Protein AF-A0AAP6AX39-F1 (afdb_monomer_lite)

Sequence (60 aa):
MFGSNVEIGRYFPRRGRARTGQAVGKWKTRGVPEDVAILCHLDPKIPYQHPSLMNASHES

Structure (mmCIF, N/CA/C/O backbone):
data_AF-A0AAP6AX39-F1
#
_entry.id   AF-A0AAP6AX39-F1
#
loop_
_atom_site.group_PDB
_atom_site.id
_atom_site.type_symbol
_atom_site.label_atom_id
_atom_site.label_alt_id
_atom_site.label_comp_id
_atom_site.label_asym_id
_atom_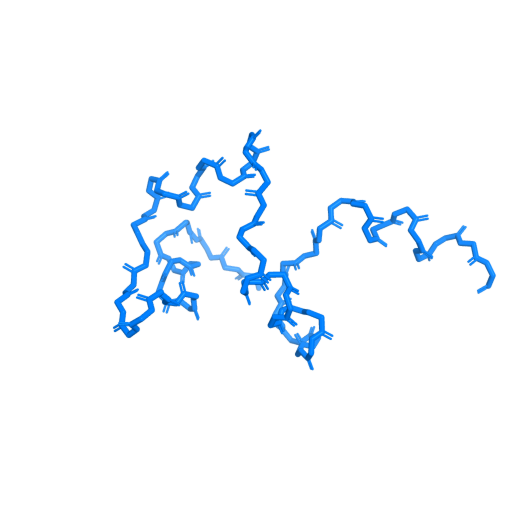site.label_entity_id
_atom_site.label_seq_id
_atom_site.pdbx_PDB_ins_code
_atom_site.Cartn_x
_atom_site.Cartn_y
_atom_site.Cartn_z
_atom_site.occupancy
_atom_site.B_iso_or_equiv
_atom_site.auth_seq_id
_atom_site.auth_comp_id
_atom_site.auth_asym_id
_atom_site.auth_atom_id
_atom_site.pdbx_PDB_model_num
ATOM 1 N N . MET A 1 1 ? 6.754 2.526 8.543 1.00 64.31 1 MET A N 1
ATOM 2 C CA . MET A 1 1 ? 5.462 3.079 8.069 1.00 64.31 1 MET A CA 1
ATOM 3 C C . MET A 1 1 ? 5.726 3.844 6.777 1.00 64.31 1 MET A C 1
ATOM 5 O O . MET A 1 1 ? 6.758 4.496 6.708 1.00 64.31 1 MET A O 1
ATOM 9 N N . PHE A 1 2 ? 4.879 3.725 5.752 1.00 79.12 2 PHE A N 1
ATOM 10 C CA . PHE A 1 2 ? 5.062 4.464 4.491 1.00 79.12 2 PHE A CA 1
ATOM 11 C C . PHE A 1 2 ? 4.642 5.932 4.650 1.00 79.12 2 PHE A C 1
ATOM 13 O O . PHE A 1 2 ? 3.644 6.198 5.316 1.00 79.12 2 PHE A O 1
ATOM 20 N N . GLY A 1 3 ? 5.375 6.868 4.037 1.00 77.06 3 GLY A N 1
ATOM 21 C CA . GLY A 1 3 ? 5.111 8.310 4.141 1.00 77.06 3 GLY A CA 1
ATOM 22 C C . GLY A 1 3 ? 4.027 8.827 3.189 1.00 77.06 3 GLY A C 1
ATOM 23 O O . GLY A 1 3 ? 3.513 9.928 3.371 1.00 77.06 3 GLY A O 1
ATOM 24 N N . SER A 1 4 ? 3.655 8.046 2.170 1.00 87.00 4 SER A N 1
ATOM 25 C CA . SER A 1 4 ? 2.699 8.460 1.144 1.00 87.00 4 SER A CA 1
ATOM 26 C C . SER A 1 4 ?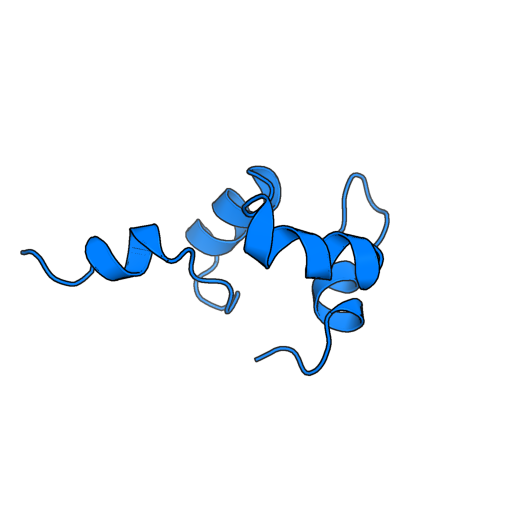 2.058 7.283 0.403 1.00 87.00 4 SER A C 1
ATOM 28 O O . SER A 1 4 ? 2.623 6.194 0.277 1.00 87.00 4 SER A O 1
ATOM 30 N N . ASN A 1 5 ? 0.892 7.531 -0.204 1.00 88.25 5 ASN A N 1
ATOM 31 C CA . ASN A 1 5 ? 0.223 6.558 -1.078 1.00 88.25 5 ASN A CA 1
ATOM 32 C C . ASN A 1 5 ? 1.068 6.167 -2.302 1.00 88.25 5 ASN A C 1
ATOM 34 O O . ASN A 1 5 ? 0.908 5.075 -2.842 1.00 88.25 5 ASN A O 1
ATOM 38 N N . VAL A 1 6 ? 1.953 7.055 -2.762 1.00 91.56 6 VAL A N 1
ATOM 39 C CA . VAL A 1 6 ? 2.857 6.777 -3.887 1.00 91.56 6 VAL A CA 1
ATOM 40 C C . VAL A 1 6 ? 3.922 5.762 -3.478 1.00 91.56 6 VAL A C 1
ATOM 42 O O . VAL A 1 6 ? 4.192 4.833 -4.236 1.00 91.56 6 VAL A O 1
ATOM 45 N N . GLU A 1 7 ? 4.491 5.896 -2.280 1.00 90.06 7 GLU A N 1
ATOM 46 C CA . GLU A 1 7 ? 5.455 4.927 -1.743 1.00 90.06 7 GLU A CA 1
ATOM 47 C C . GLU A 1 7 ? 4.819 3.554 -1.533 1.00 90.06 7 GLU A C 1
ATOM 49 O O . GLU A 1 7 ? 5.390 2.553 -1.960 1.00 90.06 7 GLU A O 1
ATOM 54 N N . ILE A 1 8 ? 3.595 3.509 -0.993 1.00 87.38 8 ILE A N 1
ATOM 55 C CA . ILE A 1 8 ? 2.809 2.269 -0.893 1.00 87.38 8 ILE A CA 1
ATOM 56 C C . ILE A 1 8 ? 2.642 1.642 -2.283 1.00 87.38 8 ILE A C 1
ATOM 58 O O . ILE A 1 8 ? 2.895 0.457 -2.478 1.00 87.38 8 ILE A O 1
ATOM 62 N N . GLY A 1 9 ? 2.264 2.436 -3.286 1.00 89.75 9 GLY A N 1
ATOM 63 C CA . GLY A 1 9 ? 2.047 1.934 -4.640 1.00 89.75 9 GLY A CA 1
ATOM 64 C C . GLY A 1 9 ? 3.309 1.394 -5.321 1.00 89.75 9 GLY A C 1
ATOM 65 O O . GLY A 1 9 ? 3.214 0.470 -6.131 1.00 89.75 9 GLY A O 1
ATOM 66 N N . ARG A 1 10 ? 4.488 1.930 -4.982 1.00 91.12 10 ARG A N 1
ATOM 67 C CA . ARG A 1 10 ? 5.788 1.400 -5.429 1.00 91.12 10 ARG A CA 1
ATOM 68 C C . ARG A 1 10 ? 6.143 0.094 -4.731 1.00 91.12 10 ARG A C 1
ATOM 70 O O . ARG A 1 10 ? 6.653 -0.807 -5.387 1.00 91.12 10 ARG A O 1
ATOM 77 N N . TYR A 1 11 ? 5.861 -0.000 -3.435 1.00 89.25 11 TYR A N 1
ATOM 78 C CA . TYR A 1 11 ? 6.151 -1.185 -2.632 1.00 89.25 11 TYR A CA 1
ATOM 79 C C . TYR A 1 11 ? 5.245 -2.370 -2.988 1.00 89.25 11 TYR A C 1
ATOM 81 O O . TYR A 1 11 ? 5.683 -3.515 -2.992 1.00 89.25 11 TYR A O 1
ATOM 89 N N . PHE A 1 12 ? 3.998 -2.087 -3.374 1.00 89.00 12 PHE A N 1
ATOM 90 C CA . PHE A 1 12 ? 3.041 -3.083 -3.846 1.00 89.00 12 PHE A CA 1
ATOM 91 C C . PHE A 1 12 ? 2.742 -2.899 -5.337 1.00 89.00 12 PHE A C 1
ATOM 93 O O . PHE A 1 12 ? 1.695 -2.339 -5.697 1.00 89.00 12 PHE A O 1
ATOM 100 N N . PRO A 1 13 ? 3.613 -3.369 -6.241 1.00 89.88 13 PRO A N 1
ATOM 101 C CA . PRO A 1 13 ? 3.340 -3.335 -7.668 1.00 89.88 13 PRO A CA 1
ATOM 102 C C . PRO A 1 13 ? 2.283 -4.376 -8.058 1.00 89.88 13 PRO A C 1
ATOM 104 O O . PRO A 1 13 ? 2.143 -5.423 -7.432 1.00 89.88 13 PRO A O 1
ATOM 107 N N . ARG A 1 14 ? 1.550 -4.112 -9.142 1.00 89.88 14 ARG A N 1
ATOM 108 C CA . ARG A 1 14 ? 0.682 -5.100 -9.796 1.00 89.88 14 ARG A CA 1
ATOM 109 C C . ARG A 1 14 ? 1.289 -5.453 -11.144 1.00 89.88 14 ARG A C 1
ATOM 111 O O . ARG A 1 14 ? 1.433 -4.575 -11.993 1.00 89.88 14 ARG A O 1
ATOM 118 N N . ARG A 1 15 ? 1.630 -6.730 -11.357 1.00 88.62 15 ARG A N 1
ATOM 119 C CA . ARG A 1 15 ? 2.247 -7.223 -12.610 1.00 88.62 15 ARG A CA 1
ATOM 120 C C . ARG A 1 15 ? 3.511 -6.432 -12.998 1.00 88.62 15 ARG A C 1
ATOM 122 O O . ARG A 1 15 ? 3.651 -5.996 -14.136 1.00 88.62 15 ARG A O 1
ATOM 129 N N . GLY A 1 16 ? 4.388 -6.177 -12.025 1.00 89.44 16 GLY A N 1
ATOM 130 C CA . GLY A 1 16 ? 5.654 -5.459 -12.234 1.00 89.44 16 GLY A CA 1
ATOM 131 C C . GLY A 1 16 ? 5.533 -3.940 -12.409 1.00 89.44 16 GLY A C 1
ATOM 132 O O . GLY A 1 16 ? 6.540 -3.280 -12.641 1.00 89.44 16 GLY A O 1
ATOM 133 N N . ARG A 1 17 ? 4.331 -3.357 -12.290 1.00 93.50 17 ARG A N 1
ATOM 134 C CA . ARG A 1 17 ? 4.126 -1.901 -12.356 1.00 93.50 17 ARG A CA 1
ATOM 135 C C .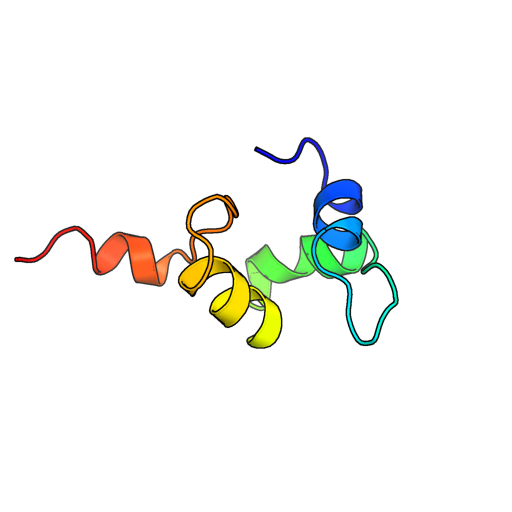 ARG A 1 17 ? 3.646 -1.344 -11.026 1.00 93.50 17 ARG A C 1
ATOM 137 O O . ARG A 1 17 ? 2.721 -1.890 -10.425 1.00 93.50 17 ARG A O 1
ATOM 144 N N . ALA A 1 18 ? 4.240 -0.232 -10.602 1.00 93.94 18 ALA A N 1
ATOM 145 C CA . ALA A 1 18 ? 3.803 0.487 -9.412 1.00 93.94 18 ALA A CA 1
ATOM 146 C C . ALA A 1 18 ? 2.335 0.920 -9.545 1.00 93.94 18 ALA A C 1
ATOM 148 O O . ALA A 1 18 ? 1.889 1.372 -10.605 1.00 93.94 18 ALA A O 1
ATOM 149 N N . ARG A 1 19 ? 1.581 0.799 -8.455 1.00 94.25 19 ARG A N 1
ATOM 150 C CA . ARG A 1 19 ? 0.232 1.359 -8.364 1.00 94.25 19 ARG A CA 1
ATOM 151 C C . ARG A 1 19 ? 0.329 2.873 -8.180 1.00 94.25 19 ARG A C 1
ATOM 153 O O . ARG A 1 19 ? 1.249 3.377 -7.541 1.00 94.25 19 ARG A O 1
ATOM 160 N N . THR A 1 20 ? -0.625 3.616 -8.731 1.00 95.44 20 THR A N 1
ATOM 161 C CA . THR A 1 20 ? -0.667 5.069 -8.527 1.00 95.44 20 THR A CA 1
ATOM 162 C C . THR A 1 20 ? -1.140 5.395 -7.112 1.00 95.44 20 THR A C 1
ATOM 164 O O . THR A 1 20 ? -1.930 4.652 -6.524 1.00 95.44 20 THR A O 1
ATOM 167 N N . GLY A 1 21 ? -0.729 6.549 -6.577 1.00 92.19 21 GLY A N 1
ATOM 168 C CA . GLY A 1 21 ? -1.189 6.995 -5.258 1.00 92.19 21 GLY A CA 1
ATOM 169 C C . GLY A 1 21 ? -2.714 7.149 -5.176 1.00 92.19 21 GLY A C 1
ATOM 170 O O . GLY A 1 21 ? -3.316 6.870 -4.142 1.00 92.19 21 GLY A O 1
ATOM 171 N N . GLN A 1 22 ? -3.367 7.503 -6.288 1.00 94.75 22 GLN A N 1
ATOM 172 C CA . GLN A 1 22 ? -4.828 7.559 -6.370 1.00 94.75 22 GLN A CA 1
ATOM 173 C C . GLN A 1 22 ? -5.469 6.165 -6.281 1.00 94.75 22 GLN A C 1
ATOM 175 O O . GLN A 1 22 ? -6.508 6.010 -5.642 1.00 94.75 22 GLN A O 1
ATOM 180 N N . ALA A 1 23 ? -4.870 5.144 -6.907 1.00 92.62 23 ALA A N 1
ATOM 181 C CA . ALA A 1 23 ? -5.360 3.769 -6.814 1.00 92.62 23 ALA A CA 1
ATOM 182 C C . ALA A 1 23 ? -5.249 3.234 -5.381 1.00 92.62 23 ALA A C 1
ATOM 184 O O . ALA A 1 23 ? -6.204 2.638 -4.891 1.00 92.62 23 ALA A O 1
ATOM 185 N N . VAL A 1 24 ? -4.128 3.515 -4.710 1.00 91.62 24 VAL A N 1
ATOM 186 C CA . VAL A 1 24 ? -3.922 3.185 -3.292 1.00 91.62 24 VAL A CA 1
ATOM 187 C C . VAL A 1 24 ? -4.918 3.927 -2.400 1.00 91.62 24 VAL A C 1
ATOM 189 O O . VAL A 1 24 ? -5.529 3.321 -1.528 1.00 91.62 24 VAL A O 1
ATOM 192 N N . GLY A 1 25 ? -5.177 5.214 -2.651 1.00 90.38 25 GLY A N 1
ATOM 193 C CA . GLY A 1 25 ? -6.147 5.988 -1.868 1.00 90.38 25 GLY A CA 1
ATOM 194 C C . GLY A 1 25 ? -7.565 5.397 -1.876 1.00 90.38 25 GLY A C 1
ATOM 195 O O . GLY A 1 25 ? -8.280 5.487 -0.880 1.00 90.38 25 GLY A O 1
ATOM 196 N N . LYS A 1 26 ? -7.962 4.726 -2.967 1.00 92.81 26 LYS A N 1
ATOM 197 C CA . LYS A 1 26 ? -9.267 4.049 -3.075 1.00 92.81 26 LYS A CA 1
ATOM 198 C C . LYS A 1 26 ? -9.377 2.790 -2.208 1.00 92.81 26 LYS A C 1
ATOM 200 O O . LYS A 1 26 ? -10.490 2.321 -1.992 1.00 92.81 26 LYS A O 1
ATOM 205 N N . TRP A 1 27 ? -8.273 2.243 -1.700 1.00 90.25 27 TRP A N 1
ATOM 206 C CA . TRP A 1 27 ? -8.300 1.045 -0.853 1.00 90.25 27 TRP A CA 1
ATOM 207 C C . TRP A 1 27 ? -9.043 1.273 0.461 1.00 90.25 27 TRP A C 1
ATOM 209 O O . TRP A 1 27 ? -9.688 0.359 0.961 1.00 90.25 27 TRP A O 1
ATOM 219 N N . LYS A 1 28 ? -9.037 2.511 0.975 1.00 82.62 28 LYS A N 1
ATOM 220 C CA . LYS A 1 28 ? -9.766 2.877 2.197 1.00 82.62 28 LYS A CA 1
ATOM 221 C C . LYS A 1 28 ? -11.269 2.596 2.096 1.00 82.62 28 LYS A C 1
ATOM 223 O O . LYS A 1 28 ? -11.888 2.261 3.095 1.00 82.62 28 LYS A O 1
ATOM 228 N N . THR A 1 29 ? -11.853 2.756 0.909 1.00 85.50 29 THR A N 1
ATOM 229 C CA . THR A 1 29 ? -13.298 2.586 0.693 1.00 85.50 29 THR A CA 1
A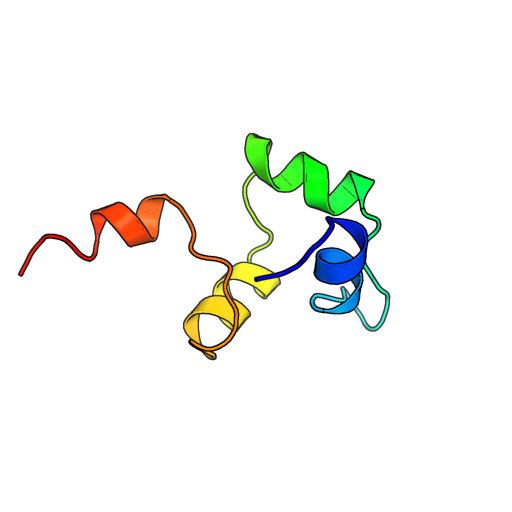TOM 230 C C . THR A 1 29 ? -13.649 1.288 -0.021 1.00 85.50 29 THR A C 1
ATOM 232 O O . THR A 1 29 ? -14.748 0.780 0.159 1.00 85.50 29 THR A O 1
ATOM 235 N N . ARG A 1 30 ? -12.741 0.748 -0.842 1.00 88.00 30 ARG A N 1
ATOM 236 C CA . ARG A 1 30 ? -12.993 -0.445 -1.672 1.00 88.00 30 ARG A CA 1
ATOM 237 C C . ARG A 1 30 ? -12.384 -1.726 -1.109 1.00 88.00 30 ARG A C 1
ATOM 239 O O . ARG A 1 30 ? -12.536 -2.774 -1.725 1.00 88.00 30 ARG A O 1
ATOM 246 N N . GLY A 1 31 ? -11.678 -1.630 0.012 1.00 86.38 31 GLY A N 1
ATOM 247 C CA . GLY A 1 31 ? -10.841 -2.709 0.506 1.00 86.38 31 GLY A CA 1
ATOM 248 C C . GLY A 1 31 ? -9.537 -2.829 -0.278 1.00 86.38 31 GLY A C 1
ATOM 249 O O . GLY A 1 31 ? -9.319 -2.207 -1.327 1.00 86.38 31 GLY A O 1
ATOM 250 N N . VAL A 1 32 ? -8.636 -3.623 0.281 1.00 87.44 32 VAL A N 1
ATOM 251 C CA . VAL A 1 32 ? -7.288 -3.823 -0.252 1.00 87.44 32 VAL A CA 1
ATOM 252 C C . VAL A 1 32 ? -7.299 -4.981 -1.232 1.00 87.44 32 VAL A C 1
ATOM 254 O O . VAL A 1 32 ? -7.993 -5.965 -0.987 1.00 87.44 32 VAL A O 1
ATOM 257 N N . PRO A 1 33 ? -6.550 -4.891 -2.342 1.00 89.81 33 PRO A N 1
ATOM 258 C CA . PRO A 1 33 ? -6.412 -6.007 -3.262 1.00 89.81 33 PRO A CA 1
ATOM 259 C C . PRO A 1 33 ? -5.911 -7.273 -2.558 1.00 89.81 33 PRO A C 1
ATOM 261 O O . PRO A 1 33 ? -5.012 -7.207 -1.722 1.00 89.81 33 PRO A O 1
ATOM 264 N N . GLU A 1 34 ? -6.461 -8.422 -2.936 1.00 88.50 34 GLU A N 1
ATOM 265 C CA . GLU A 1 34 ? -6.132 -9.726 -2.350 1.00 88.50 34 GLU A CA 1
ATOM 266 C C . GLU A 1 34 ? -4.630 -10.038 -2.398 1.00 88.50 34 GLU A C 1
ATOM 268 O O . GLU A 1 34 ? -4.055 -10.474 -1.405 1.00 88.50 34 GLU A O 1
ATOM 273 N N . ASP A 1 35 ? -3.963 -9.722 -3.511 1.00 88.25 35 ASP A N 1
ATOM 274 C CA . ASP A 1 35 ? -2.519 -9.922 -3.664 1.00 88.25 35 ASP A CA 1
ATOM 275 C C . ASP A 1 35 ? -1.710 -9.130 -2.630 1.00 88.25 35 ASP A C 1
ATOM 277 O O . ASP A 1 35 ? -0.716 -9.616 -2.099 1.00 88.25 35 ASP A O 1
ATOM 281 N N . VAL A 1 36 ? -2.162 -7.921 -2.299 1.00 87.56 36 VAL A N 1
ATOM 282 C CA . VAL A 1 36 ? -1.546 -7.090 -1.262 1.00 87.56 36 VAL A CA 1
ATOM 283 C C . VAL A 1 36 ? -1.839 -7.659 0.124 1.00 87.56 36 VAL A C 1
ATOM 285 O O . VAL A 1 36 ? -0.928 -7.731 0.942 1.00 87.56 36 VAL A O 1
ATOM 288 N N . ALA A 1 37 ? -3.071 -8.103 0.385 1.00 85.06 37 ALA A N 1
ATOM 289 C CA . ALA A 1 37 ? -3.452 -8.693 1.668 1.00 85.06 37 ALA A CA 1
ATOM 290 C C . ALA A 1 37 ? -2.654 -9.972 1.982 1.00 85.06 37 ALA A C 1
ATOM 292 O O . ALA A 1 37 ? -2.140 -10.110 3.091 1.00 85.06 37 ALA A O 1
ATOM 293 N N . ILE A 1 38 ? -2.481 -10.860 0.996 1.00 84.94 38 ILE A N 1
ATOM 294 C CA . ILE A 1 38 ? -1.664 -12.076 1.122 1.00 84.94 38 ILE A CA 1
ATOM 295 C C . ILE A 1 38 ? -0.208 -11.715 1.431 1.00 84.94 38 ILE A C 1
ATOM 297 O O . ILE A 1 38 ? 0.374 -12.263 2.362 1.00 84.94 38 ILE A O 1
ATOM 301 N N . LEU A 1 39 ? 0.377 -10.761 0.697 1.00 82.62 39 LEU A N 1
ATOM 302 C CA . LEU A 1 39 ? 1.758 -10.331 0.940 1.00 82.62 39 LEU A CA 1
ATOM 303 C C . LEU A 1 39 ? 1.953 -9.792 2.361 1.00 82.62 39 LEU A C 1
ATOM 305 O O . LEU A 1 39 ? 2.932 -10.142 3.012 1.00 82.62 39 LEU A O 1
ATOM 309 N N . CYS A 1 40 ? 1.012 -8.988 2.861 1.00 77.19 40 CYS A N 1
ATOM 310 C CA . CYS A 1 40 ? 1.083 -8.446 4.221 1.00 77.19 40 CYS A CA 1
ATOM 311 C C . CYS A 1 40 ? 0.920 -9.521 5.301 1.00 77.19 40 CYS A C 1
ATOM 313 O O . CYS A 1 40 ? 1.449 -9.368 6.396 1.00 77.19 40 CYS A O 1
ATOM 315 N N . HIS A 1 41 ? 0.193 -10.601 5.008 1.00 77.25 41 HIS A N 1
ATOM 316 C CA 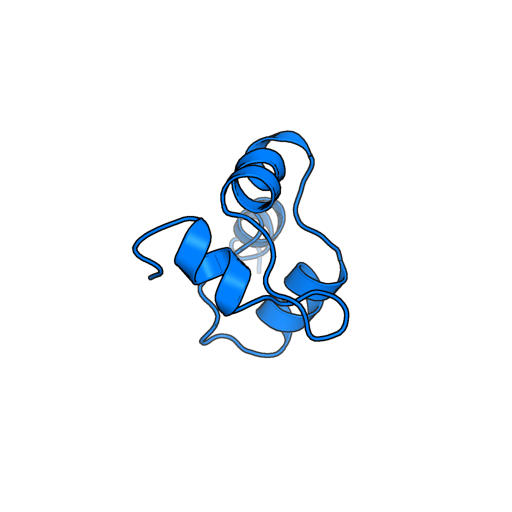. HIS A 1 41 ? 0.076 -11.740 5.914 1.00 77.25 41 HIS A CA 1
ATOM 317 C C . HIS A 1 41 ? 1.363 -12.578 5.961 1.00 77.25 41 HIS A C 1
ATOM 319 O O . HIS A 1 41 ? 1.740 -13.069 7.020 1.00 77.25 41 HIS A O 1
ATOM 325 N N . LEU A 1 42 ? 2.044 -12.730 4.821 1.00 79.12 42 LEU A N 1
ATOM 326 C CA . LEU A 1 42 ? 3.261 -13.536 4.703 1.00 79.12 42 LEU A CA 1
ATOM 327 C C . LEU A 1 42 ? 4.522 -12.821 5.207 1.00 79.12 42 LEU A C 1
ATOM 329 O O . LEU A 1 42 ? 5.453 -13.487 5.656 1.00 79.12 42 LEU A O 1
ATOM 333 N N . ASP A 1 43 ? 4.567 -11.489 5.134 1.00 73.31 43 ASP A N 1
ATOM 334 C CA . ASP A 1 43 ? 5.691 -10.694 5.626 1.00 73.31 43 ASP A CA 1
ATOM 335 C C . ASP A 1 43 ? 5.229 -9.668 6.680 1.00 73.31 43 ASP A C 1
ATOM 337 O O . ASP A 1 43 ? 4.711 -8.600 6.333 1.00 73.31 43 ASP A O 1
ATOM 341 N N . PRO A 1 44 ? 5.466 -9.937 7.978 1.00 67.12 44 PRO A N 1
ATOM 342 C CA . PRO A 1 44 ? 5.042 -9.061 9.068 1.00 67.12 44 PRO A CA 1
ATOM 343 C C . PRO A 1 44 ? 5.777 -7.711 9.094 1.00 67.12 44 PRO A C 1
ATOM 345 O O . PRO A 1 44 ? 5.388 -6.817 9.846 1.00 67.12 44 PRO A O 1
ATOM 348 N N . LYS A 1 45 ? 6.830 -7.518 8.284 1.00 71.31 45 LYS A N 1
ATOM 349 C CA . LYS A 1 45 ? 7.497 -6.213 8.125 1.00 71.31 45 LYS A CA 1
ATOM 350 C C . LYS A 1 45 ? 6.702 -5.260 7.239 1.00 71.31 45 LYS A C 1
ATOM 352 O O . LYS A 1 45 ? 7.019 -4.069 7.184 1.00 71.31 45 LYS A O 1
ATOM 357 N N . ILE A 1 46 ? 5.682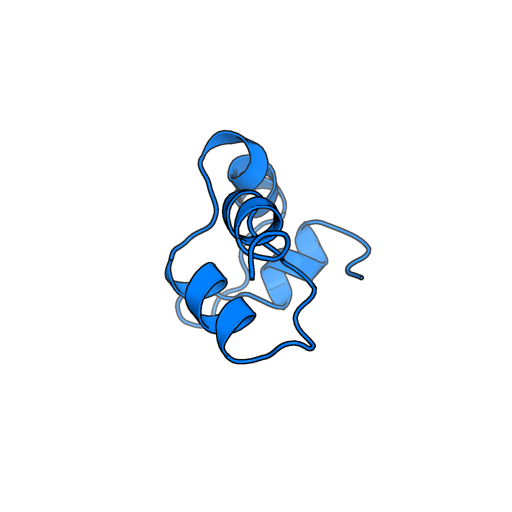 -5.762 6.551 1.00 68.19 46 ILE A N 1
ATOM 358 C CA . ILE A 1 46 ? 4.829 -4.980 5.677 1.00 68.19 46 ILE A CA 1
ATOM 359 C C . ILE A 1 46 ? 3.692 -4.367 6.518 1.00 68.19 46 ILE A C 1
ATOM 361 O O . ILE A 1 46 ? 2.792 -5.071 6.964 1.00 68.19 46 ILE A O 1
ATOM 365 N N . PRO A 1 47 ? 3.683 -3.038 6.735 1.00 65.69 47 PRO A N 1
ATOM 366 C CA . PRO A 1 47 ? 2.889 -2.392 7.786 1.00 65.69 47 PRO A CA 1
ATOM 367 C C . PRO A 1 47 ? 1.388 -2.273 7.479 1.00 65.69 47 PRO A C 1
ATOM 369 O O . PRO A 1 47 ? 0.694 -1.498 8.136 1.00 65.69 47 PRO A O 1
ATOM 372 N N . TYR A 1 48 ? 0.876 -2.961 6.458 1.00 62.59 48 TYR A N 1
ATOM 373 C CA . TYR A 1 48 ? -0.527 -2.849 6.087 1.00 62.59 48 TYR A CA 1
ATOM 374 C C . TYR A 1 48 ? -1.344 -3.954 6.764 1.00 62.59 48 TYR A C 1
ATOM 376 O O . TYR A 1 48 ? -1.413 -5.085 6.292 1.00 62.59 48 TYR A O 1
ATOM 384 N N . GLN A 1 49 ? -1.975 -3.612 7.885 1.00 58.22 49 GLN A N 1
ATOM 385 C CA . GLN A 1 49 ? -2.919 -4.484 8.578 1.00 58.22 49 GLN A CA 1
ATOM 386 C C . GLN A 1 49 ? -4.345 -4.150 8.135 1.00 58.22 49 GLN A C 1
ATOM 388 O O . GLN A 1 49 ? -4.784 -3.001 8.200 1.00 58.22 49 GLN A O 1
ATOM 393 N N . HIS A 1 50 ? -5.070 -5.159 7.653 1.00 51.62 50 HIS A N 1
ATOM 394 C CA . HIS A 1 50 ? -6.484 -5.020 7.325 1.00 51.62 50 HIS A CA 1
ATOM 395 C C . HIS A 1 50 ? -7.307 -4.851 8.621 1.00 51.62 50 HIS A C 1
ATOM 397 O O . HIS A 1 50 ? -7.044 -5.572 9.584 1.00 51.62 50 HIS A O 1
ATOM 403 N N . PRO A 1 51 ? -8.327 -3.972 8.674 1.00 54.53 51 PRO A N 1
ATOM 404 C CA . PRO A 1 51 ? -9.096 -3.742 9.900 1.00 54.53 51 PRO A CA 1
ATOM 405 C C . PRO A 1 51 ? -9.778 -5.001 10.456 1.00 54.53 51 PRO A C 1
ATOM 407 O O . PRO A 1 51 ? -9.905 -5.141 11.666 1.00 54.53 51 PRO A O 1
ATOM 410 N N . SER A 1 52 ? -10.159 -5.967 9.612 1.00 54.94 52 SER A N 1
ATOM 411 C CA . SER A 1 52 ? -10.717 -7.237 10.109 1.00 54.94 52 SER A CA 1
ATOM 412 C C . SER A 1 52 ? -9.683 -8.163 10.764 1.00 54.94 52 SER A C 1
ATOM 414 O O . SER A 1 52 ? -10.079 -9.064 11.493 1.00 54.94 52 SER A O 1
ATOM 416 N N . LEU A 1 53 ? -8.379 -7.944 10.549 1.00 51.16 53 LEU A N 1
ATOM 417 C CA . LEU A 1 53 ? -7.321 -8.666 11.265 1.00 51.16 53 LEU A CA 1
ATOM 418 C C . LEU A 1 53 ? -7.074 -8.070 12.657 1.00 51.16 53 LEU A C 1
ATOM 420 O O . LEU A 1 53 ? -6.702 -8.804 13.559 1.00 51.16 53 LEU A O 1
ATOM 424 N N . MET A 1 54 ? -7.351 -6.779 12.875 1.00 52.16 54 MET A N 1
ATOM 425 C CA . MET A 1 54 ? -7.303 -6.176 14.218 1.00 52.16 54 MET A CA 1
ATOM 426 C C . MET A 1 54 ? -8.368 -6.750 15.158 1.00 52.16 54 MET A C 1
ATOM 428 O O . MET A 1 54 ? -8.108 -6.879 16.350 1.00 52.16 54 MET A O 1
ATOM 432 N N . ASN A 1 55 ? -9.524 -7.161 14.626 1.00 49.09 55 ASN A N 1
ATOM 433 C CA . ASN A 1 55 ? -10.560 -7.826 15.422 1.00 49.09 55 ASN A CA 1
ATOM 434 C C . ASN A 1 55 ? -10.264 -9.312 15.693 1.00 49.09 55 ASN A C 1
ATOM 436 O O . ASN A 1 55 ? -10.897 -9.886 16.568 1.00 49.09 55 ASN A O 1
ATOM 440 N N . ALA A 1 56 ? -9.323 -9.933 14.971 1.00 49.56 56 ALA A N 1
ATOM 441 C CA . ALA A 1 56 ? -8.919 -11.325 15.196 1.00 49.56 56 ALA A CA 1
ATOM 442 C C . ALA A 1 56 ? -7.745 -11.452 16.184 1.00 49.56 56 ALA A C 1
ATOM 444 O O . ALA A 1 56 ? -7.570 -12.495 16.798 1.00 49.56 56 ALA A O 1
ATOM 445 N N . SER A 1 57 ? -6.959 -10.389 16.378 1.00 48.56 57 SER A N 1
ATOM 446 C CA . SER A 1 57 ? -5.826 -10.369 17.318 1.00 48.56 57 SER A CA 1
ATOM 447 C C . SER A 1 57 ? -6.222 -10.087 18.775 1.00 48.56 57 SER A C 1
ATOM 449 O O . SER A 1 57 ? -5.351 -9.801 19.594 1.00 48.56 57 SER A O 1
ATOM 451 N N . HIS A 1 58 ? -7.520 -10.094 19.094 1.00 46.69 58 HIS A N 1
ATOM 452 C CA . HIS A 1 58 ? -8.051 -9.800 20.428 1.00 46.69 58 HIS A CA 1
ATOM 453 C C . HIS A 1 58 ? -9.082 -10.841 20.897 1.00 46.69 58 HIS A C 1
ATOM 455 O O . HIS A 1 58 ? -9.970 -10.522 21.685 1.00 46.69 58 HIS A O 1
ATOM 461 N N . GLU A 1 59 ? -8.964 -12.084 20.426 1.00 45.06 59 GLU A N 1
ATOM 462 C CA . GLU A 1 59 ? -9.612 -13.232 21.056 1.00 45.06 59 GLU A CA 1
ATOM 463 C C . GLU A 1 59 ? -8.704 -14.469 20.949 1.00 45.06 59 GLU A C 1
ATOM 465 O O . GLU A 1 59 ? -8.368 -14.900 19.847 1.00 45.06 59 GLU A O 1
ATOM 470 N N . SER A 1 60 ? -8.404 -15.044 22.123 1.00 38.62 60 SER A N 1
ATOM 471 C CA . SER A 1 60 ? -7.622 -16.262 22.438 1.00 38.62 60 SER A CA 1
ATOM 472 C C . SER A 1 60 ? -6.128 -16.081 22.707 1.00 38.62 60 SER A C 1
ATOM 474 O O . SER A 1 60 ? -5.336 -15.964 21.748 1.00 38.62 60 SER A O 1
#

Radius of gyration: 12.04 Å; chains: 1; bounding box: 21×25×35 Å

Foldseek 3Di:
DDPALQSVQQVDDDPPHGDHSVRSVCCVPVNDDPSLVVVCVVDVVNPDDDPVVVVVVPDD

Organism: Escherichia coli (NCBI:txid562)

Secondary structure (DSSP, 8-state):
--SSHHHHHHHS-BTTBPPPHHHHHTHHHH---HHHHHHHHH-TTS----HHHHTTTT--

pLDDT: mean 78.03, std 16.13, range [38.62, 95.44]